Protein AF-A0A1H4RZB9-F1 (afdb_monomer_lite)

Secondary structure (DSSP, 8-state):
----PPP------------HHHHHHHHHHHHHHHHHHHHHHHHHHHHHHHHHHHHHHHHHS----S--BHHHHHHTT--EEEEEETTT--EEEEESSS--S-TTSBGGGGGGG---HHHHHHHSS----EEEEEEESS--BTTBPPP-

Radius of gyration: 29.53 Å; chains: 1; bounding box: 59×29×108 Å

Organism: NCBI:txid722472

pLDDT: mean 89.77, std 13.0, range [43.0, 98.12]

Sequence (148 aa):
MSCSGLPITERRAHSPVMGTKSRESIYGASVRHGAELAARTRKDADRLACQAWNKRMLGFQGPAQPSPPLGDALNAGYLYLEVKCLGCNTQQSVALDIIRRLKTTPIHELERYMRCKDCSRLSGRPYKRSHLVALRPAKISANEPPSD

Foldseek 3Di:
DDDDDDDDPPDPDDDPPDDPVNCCVPCVVVVVVVVVVVLVVLLVVLLVQQVVLLCCCQVPVDDNPPAAFLLSLVSVLQQWWWKAAPPPRDIFTDGSVPDPDDSRDGPSVCLQVDFDPVVCVVVVHTHRRMGTRHGHNDGDDPVHHDRD

Structure (mmCIF, N/CA/C/O backbone):
data_AF-A0A1H4RZB9-F1
#
_entry.id   AF-A0A1H4RZB9-F1
#
loop_
_atom_site.group_PDB
_atom_site.id
_atom_site.type_symbol
_atom_site.label_atom_id
_atom_site.label_alt_id
_atom_site.label_comp_id
_atom_site.label_asym_id
_atom_site.label_entity_id
_atom_site.label_seq_id
_atom_site.pdbx_PDB_ins_code
_atom_site.Cartn_x
_atom_site.Cartn_y
_atom_site.Cartn_z
_atom_site.occupancy
_atom_site.B_iso_or_equiv
_atom_site.auth_seq_id
_atom_site.auth_comp_id
_atom_site.auth_asym_id
_atom_site.auth_atom_id
_atom_site.pdbx_PDB_model_num
ATOM 1 N N . MET A 1 1 ? 33.344 8.483 -89.794 1.00 43.28 1 MET A N 1
ATOM 2 C CA . MET A 1 1 ? 34.024 8.904 -88.550 1.00 43.28 1 MET A CA 1
ATOM 3 C C . MET A 1 1 ? 32.997 8.863 -87.436 1.00 43.28 1 MET A C 1
ATOM 5 O O . MET A 1 1 ? 32.087 9.680 -87.420 1.00 43.28 1 MET A O 1
ATOM 9 N N . SER A 1 2 ? 33.079 7.816 -86.618 1.00 48.12 2 SER A N 1
ATOM 10 C CA . SER A 1 2 ? 32.220 7.569 -85.459 1.00 48.12 2 SER A CA 1
ATOM 11 C C . SER A 1 2 ? 32.593 8.488 -84.303 1.00 48.12 2 SER A C 1
ATOM 13 O O . SER A 1 2 ? 33.778 8.683 -84.068 1.00 48.12 2 SER A O 1
ATOM 15 N N . CYS A 1 3 ? 31.597 8.938 -83.543 1.00 43.00 3 CYS A N 1
ATOM 16 C CA . CYS A 1 3 ? 31.710 9.196 -82.106 1.00 43.00 3 CYS A CA 1
ATOM 17 C C . CYS A 1 3 ? 30.313 9.042 -81.491 1.00 43.00 3 CYS A C 1
ATOM 19 O O . CYS A 1 3 ? 29.525 9.983 -81.442 1.00 43.00 3 CYS A O 1
ATOM 21 N N . SER A 1 4 ? 29.994 7.818 -81.073 1.00 51.91 4 SER A N 1
ATOM 22 C CA . SER A 1 4 ? 28.793 7.488 -80.307 1.00 51.91 4 SER A CA 1
ATOM 23 C C . SER A 1 4 ? 29.025 7.873 -78.844 1.00 51.91 4 SER A C 1
ATOM 25 O O . SER A 1 4 ? 29.832 7.243 -78.162 1.00 51.91 4 SER A O 1
ATOM 27 N N . GLY A 1 5 ? 28.350 8.917 -78.364 1.00 52.94 5 GLY A N 1
ATOM 28 C CA . GLY A 1 5 ? 28.350 9.288 -76.948 1.00 52.94 5 GLY A CA 1
ATOM 29 C C . GLY A 1 5 ? 27.455 8.342 -76.147 1.00 52.94 5 GLY A C 1
ATOM 30 O O . GLY A 1 5 ? 26.258 8.253 -76.410 1.00 52.94 5 GLY A O 1
ATOM 31 N N . LEU A 1 6 ? 28.033 7.615 -75.191 1.00 57.41 6 LEU A N 1
ATOM 32 C CA . LEU A 1 6 ? 27.290 6.769 -74.253 1.00 57.41 6 LEU A CA 1
ATOM 33 C C . LEU A 1 6 ? 26.583 7.637 -73.193 1.00 57.41 6 LEU A C 1
ATOM 35 O O . LEU A 1 6 ? 27.188 8.594 -72.704 1.00 57.41 6 LEU A O 1
ATOM 39 N N . PRO A 1 7 ? 25.341 7.311 -72.789 1.00 53.97 7 PRO A N 1
ATOM 40 C CA . PRO A 1 7 ? 24.647 8.050 -71.743 1.00 53.97 7 PRO A CA 1
ATOM 41 C C . PRO A 1 7 ? 25.259 7.740 -70.371 1.00 53.97 7 PRO A C 1
ATOM 43 O O . PRO A 1 7 ? 25.390 6.584 -69.967 1.00 53.97 7 PRO A O 1
ATOM 46 N N . ILE A 1 8 ? 25.623 8.795 -69.644 1.00 59.59 8 ILE A N 1
ATOM 47 C CA . ILE A 1 8 ? 26.116 8.715 -68.270 1.00 59.59 8 ILE A CA 1
ATOM 48 C C . ILE A 1 8 ? 24.915 8.381 -67.381 1.00 59.59 8 ILE A C 1
ATOM 50 O O . ILE A 1 8 ? 24.035 9.209 -67.166 1.00 59.59 8 ILE A O 1
ATOM 54 N N . THR A 1 9 ? 24.852 7.152 -66.874 1.00 57.31 9 THR A N 1
ATOM 55 C CA . THR A 1 9 ? 23.867 6.777 -65.859 1.00 57.31 9 THR A CA 1
ATOM 56 C C . THR A 1 9 ? 24.207 7.498 -64.556 1.00 57.31 9 THR A C 1
ATOM 58 O O . THR A 1 9 ? 25.193 7.148 -63.899 1.00 57.31 9 THR A O 1
ATOM 61 N N . GLU A 1 10 ? 23.403 8.488 -64.167 1.00 54.31 10 GLU A N 1
ATOM 62 C CA . GLU A 1 10 ? 23.439 9.052 -62.818 1.00 54.31 10 GLU A CA 1
ATOM 63 C C . GLU A 1 10 ? 23.218 7.921 -61.807 1.00 54.31 10 GLU A C 1
ATOM 65 O O . GLU A 1 10 ? 22.122 7.368 -61.668 1.00 54.31 10 GLU A O 1
ATOM 70 N N . ARG A 1 11 ? 24.280 7.541 -61.089 1.00 54.00 11 ARG A N 1
ATOM 71 C CA . ARG A 1 11 ? 24.145 6.688 -59.910 1.00 54.00 11 ARG A CA 1
ATOM 72 C C . ARG A 1 11 ? 23.318 7.467 -58.894 1.00 54.00 11 ARG A C 1
ATOM 74 O O . ARG A 1 11 ? 23.838 8.374 -58.251 1.00 54.00 11 ARG A O 1
ATOM 81 N N . ARG A 1 12 ? 22.044 7.099 -58.723 1.00 57.44 12 ARG A N 1
ATOM 82 C CA . ARG A 1 12 ? 21.243 7.525 -57.567 1.00 57.44 12 ARG A CA 1
ATOM 83 C C . ARG A 1 12 ? 22.028 7.190 -56.301 1.00 57.44 12 ARG A C 1
ATOM 85 O O . ARG A 1 12 ? 22.153 6.016 -55.945 1.00 57.44 12 ARG A O 1
ATOM 92 N N . ALA A 1 13 ? 22.567 8.212 -55.643 1.00 57.94 13 ALA A N 1
ATOM 93 C CA . ALA A 1 13 ? 23.144 8.079 -54.318 1.00 57.94 13 ALA A CA 1
ATOM 94 C C . ALA A 1 13 ? 22.048 7.525 -53.398 1.00 57.94 13 ALA A C 1
ATOM 96 O O . ALA A 1 13 ? 21.040 8.188 -53.148 1.00 57.94 13 ALA A O 1
ATOM 97 N N . HIS A 1 14 ? 22.199 6.274 -52.960 1.00 59.91 14 HIS A N 1
ATOM 98 C CA . HIS A 1 14 ? 21.344 5.719 -51.919 1.00 59.91 14 HIS A CA 1
ATOM 99 C C . HIS A 1 14 ? 21.450 6.638 -50.699 1.00 59.91 14 HIS A C 1
ATOM 101 O O . HIS A 1 14 ? 22.545 6.883 -50.195 1.00 59.91 14 HIS A O 1
ATOM 107 N N . SER A 1 15 ? 20.316 7.180 -50.258 1.00 61.16 15 SER A N 1
ATOM 108 C CA . SER A 1 15 ? 20.254 8.017 -49.063 1.00 61.16 15 SER A CA 1
ATOM 109 C C . SER A 1 15 ? 20.796 7.215 -47.863 1.00 61.16 15 SER A C 1
ATOM 111 O O . SER A 1 15 ? 20.372 6.073 -47.678 1.00 61.16 15 SER A O 1
ATOM 113 N N . PRO A 1 16 ? 21.705 7.758 -47.030 1.00 65.19 16 PRO A N 1
ATOM 114 C CA . PRO A 1 16 ? 22.399 7.020 -45.967 1.00 65.19 16 PRO A CA 1
ATOM 115 C C . PRO A 1 16 ? 21.515 6.811 -44.727 1.00 65.19 16 PRO A C 1
ATOM 117 O O . PRO A 1 16 ? 22.001 6.630 -43.609 1.00 65.19 16 PRO A O 1
ATOM 120 N N . VAL A 1 17 ? 20.194 6.878 -44.888 1.00 70.94 17 VAL A N 1
ATOM 121 C CA . VAL A 1 17 ? 19.265 6.652 -43.790 1.00 70.94 17 VAL A CA 1
ATOM 122 C C . VAL A 1 17 ? 19.273 5.157 -43.509 1.00 70.94 17 VAL A C 1
ATOM 124 O O . VAL A 1 17 ? 18.678 4.376 -44.247 1.00 70.94 17 VAL A O 1
ATOM 127 N N . MET A 1 18 ? 19.968 4.756 -42.438 1.00 77.31 18 MET A N 1
ATOM 128 C CA . MET A 1 18 ? 19.969 3.368 -41.972 1.00 77.31 18 MET A CA 1
ATOM 129 C C . MET A 1 18 ? 18.543 2.810 -41.964 1.00 77.31 18 MET A C 1
ATOM 131 O O . MET A 1 18 ? 17.620 3.461 -41.475 1.00 77.31 18 MET A O 1
ATOM 135 N N . GLY A 1 19 ? 18.350 1.600 -42.483 1.00 82.38 19 GLY A N 1
ATOM 136 C CA . GLY A 1 19 ? 17.057 0.924 -42.414 1.00 82.38 19 GLY A CA 1
ATOM 137 C C . GLY A 1 19 ? 16.682 0.566 -40.972 1.00 82.38 19 GLY A C 1
ATOM 138 O O . GLY A 1 19 ? 17.545 0.409 -40.105 1.00 82.38 19 GLY A O 1
ATOM 139 N N . THR A 1 20 ? 15.391 0.392 -40.698 1.00 83.69 20 THR A N 1
ATOM 140 C CA . THR A 1 20 ? 14.885 -0.001 -39.367 1.00 83.69 20 THR A CA 1
ATOM 141 C C . THR A 1 20 ? 15.461 -1.337 -38.891 1.00 83.69 20 THR A C 1
ATOM 143 O O . THR A 1 20 ? 15.819 -1.454 -37.724 1.00 83.69 20 THR A O 1
ATOM 146 N N . LYS A 1 21 ? 15.665 -2.303 -39.797 1.00 86.38 21 LYS A N 1
ATOM 147 C CA . LYS A 1 21 ? 16.318 -3.591 -39.495 1.00 86.38 21 LYS A CA 1
ATOM 148 C C . LYS A 1 21 ? 17.789 -3.457 -39.102 1.00 86.38 21 LYS A C 1
ATOM 150 O O . LYS A 1 21 ? 18.231 -4.102 -38.157 1.00 86.38 21 LYS A O 1
ATOM 155 N N . SER A 1 22 ? 18.528 -2.566 -39.765 1.00 86.62 22 SER A N 1
ATOM 156 C CA . SER A 1 22 ? 19.916 -2.264 -39.392 1.00 86.62 22 SER A CA 1
ATOM 157 C C . SER A 1 22 ? 19.985 -1.614 -38.008 1.00 86.62 22 SER A C 1
ATOM 159 O O . SER A 1 22 ? 20.836 -1.974 -37.200 1.00 86.62 22 SER A O 1
ATOM 161 N N . ARG A 1 23 ? 19.059 -0.693 -37.701 1.00 88.06 23 ARG A N 1
ATOM 162 C CA . ARG A 1 23 ? 18.957 -0.078 -36.367 1.00 88.06 23 ARG A CA 1
ATOM 163 C C . ARG A 1 23 ? 18.617 -1.105 -35.287 1.00 88.06 23 ARG A C 1
ATOM 165 O O . ARG A 1 23 ? 19.2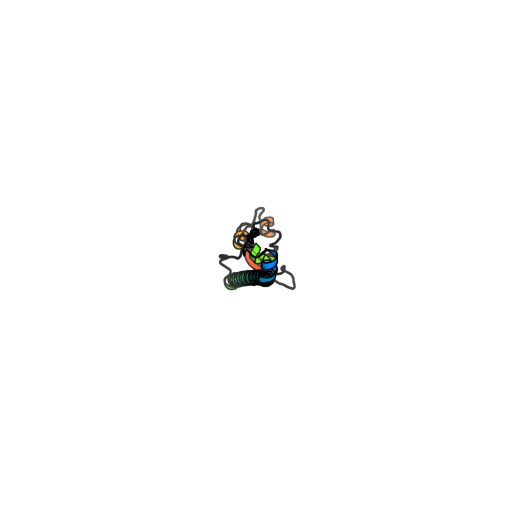18 -1.073 -34.220 1.00 88.06 23 ARG A O 1
ATOM 172 N N . GLU A 1 24 ? 17.692 -2.019 -35.566 1.00 90.00 24 GLU A N 1
ATOM 173 C CA . GLU A 1 24 ? 17.314 -3.101 -34.651 1.00 90.00 24 GLU A CA 1
ATOM 174 C C . GLU A 1 24 ? 18.502 -4.028 -34.339 1.00 90.00 24 GLU A C 1
ATOM 176 O O . GLU A 1 24 ? 18.722 -4.363 -33.178 1.00 90.00 24 GLU A O 1
ATOM 181 N N . SER A 1 25 ? 19.321 -4.372 -35.338 1.00 89.00 25 SER A N 1
ATOM 182 C CA . SER A 1 25 ? 20.526 -5.188 -35.131 1.00 89.00 25 SER A CA 1
ATOM 183 C C . SER A 1 25 ? 21.585 -4.494 -34.269 1.00 89.00 25 SER A C 1
ATOM 185 O O . SER A 1 25 ? 22.231 -5.157 -33.464 1.00 89.00 25 SER A O 1
ATOM 187 N N . ILE A 1 26 ? 21.789 -3.184 -34.443 1.00 91.56 26 ILE A N 1
ATOM 188 C CA . ILE A 1 26 ? 22.846 -2.437 -33.741 1.00 91.56 26 ILE A CA 1
ATOM 189 C C . ILE A 1 26 ? 22.407 -2.056 -32.321 1.00 91.56 26 ILE A C 1
ATOM 191 O O . ILE A 1 26 ? 23.168 -2.214 -31.371 1.00 91.56 26 ILE A O 1
ATOM 195 N N . TYR A 1 27 ? 21.176 -1.564 -32.160 1.00 95.12 27 TYR A N 1
ATOM 196 C CA . TYR A 1 27 ? 20.699 -0.988 -30.898 1.00 95.12 27 TYR A CA 1
ATOM 197 C C . TYR A 1 27 ? 19.728 -1.888 -30.131 1.00 95.12 27 TYR A C 1
ATOM 199 O O . TYR A 1 27 ? 19.447 -1.633 -28.964 1.00 95.12 27 TYR A O 1
ATOM 207 N N . GLY A 1 28 ? 19.191 -2.947 -30.741 1.00 94.62 28 GLY A N 1
ATOM 208 C CA . GLY A 1 28 ? 18.118 -3.736 -30.131 1.00 94.62 28 GLY A CA 1
ATOM 209 C C . GLY A 1 28 ? 18.503 -4.343 -28.781 1.00 94.62 28 GLY A C 1
ATOM 210 O O . GLY A 1 28 ? 17.695 -4.339 -27.855 1.00 94.62 28 GLY A O 1
ATOM 211 N N . ALA A 1 29 ? 19.742 -4.824 -28.639 1.00 94.31 29 ALA A N 1
ATOM 212 C CA . ALA A 1 29 ? 20.226 -5.386 -27.380 1.00 94.31 29 ALA A CA 1
ATOM 213 C C . ALA A 1 29 ? 20.362 -4.324 -26.276 1.00 94.31 29 ALA A C 1
ATOM 215 O O . ALA A 1 29 ? 19.895 -4.550 -25.161 1.00 94.31 29 ALA A O 1
ATOM 216 N N . SER A 1 30 ? 20.938 -3.158 -26.587 1.00 96.25 30 SER A N 1
ATOM 217 C CA . SER A 1 30 ? 21.121 -2.083 -25.605 1.00 96.25 30 SER A CA 1
ATOM 218 C C . SER A 1 30 ? 19.794 -1.450 -25.188 1.00 96.25 30 SER A C 1
ATOM 220 O O . SER A 1 30 ? 19.603 -1.177 -24.006 1.00 96.25 30 SER A O 1
ATOM 222 N N . VAL A 1 31 ? 18.841 -1.297 -26.115 1.00 96.25 31 VAL A N 1
ATOM 223 C CA . VAL A 1 31 ? 17.487 -0.804 -25.811 1.00 96.25 31 VAL A CA 1
ATOM 224 C C . VAL A 1 31 ? 16.747 -1.767 -24.881 1.00 96.25 31 VAL A C 1
ATOM 226 O O . VAL A 1 31 ? 16.193 -1.323 -23.876 1.00 96.25 31 VAL A O 1
ATOM 229 N N . ARG A 1 32 ? 16.767 -3.080 -25.163 1.00 96.06 32 ARG A N 1
ATOM 230 C CA . ARG A 1 32 ? 16.149 -4.090 -24.282 1.00 96.06 32 ARG A CA 1
ATOM 231 C C . ARG A 1 32 ? 16.783 -4.087 -22.896 1.00 96.06 32 ARG A C 1
ATOM 233 O O . ARG A 1 32 ? 16.068 -4.002 -21.904 1.00 96.06 32 ARG A O 1
ATOM 240 N N . HIS A 1 33 ? 18.113 -4.103 -22.836 1.00 96.81 33 HIS A N 1
ATOM 241 C CA . HIS A 1 33 ? 18.837 -4.064 -21.570 1.00 96.81 33 HIS A CA 1
ATOM 242 C C . HIS A 1 33 ? 18.511 -2.802 -20.758 1.00 96.81 33 HIS A C 1
ATOM 244 O O . HIS A 1 33 ? 18.215 -2.893 -19.569 1.00 96.81 33 HIS A O 1
ATOM 250 N N . GLY A 1 34 ? 18.502 -1.632 -21.403 1.00 97.81 34 GLY A N 1
ATOM 251 C CA . GLY A 1 34 ? 18.140 -0.370 -20.760 1.00 97.81 34 GLY A CA 1
ATOM 252 C C . GLY A 1 34 ? 16.709 -0.376 -20.217 1.00 97.81 34 GLY A C 1
ATOM 253 O O . GLY A 1 34 ? 16.481 0.060 -19.090 1.00 97.81 34 GLY A O 1
ATOM 254 N N . ALA A 1 35 ? 15.754 -0.925 -20.973 1.00 97.69 35 ALA A N 1
ATOM 255 C CA . ALA A 1 35 ? 14.368 -1.056 -20.532 1.00 97.69 35 ALA A CA 1
ATOM 256 C C . ALA A 1 35 ? 14.222 -2.007 -19.329 1.00 97.69 35 ALA A C 1
ATOM 258 O O . ALA A 1 35 ? 13.520 -1.687 -18.368 1.00 97.69 35 ALA A O 1
ATOM 259 N N . GLU A 1 36 ? 14.910 -3.150 -19.346 1.00 97.44 36 GLU A N 1
ATOM 260 C CA . GLU A 1 36 ? 14.923 -4.101 -18.229 1.00 97.44 36 GLU A CA 1
ATOM 261 C C . GLU A 1 36 ? 15.539 -3.498 -16.966 1.00 97.44 36 GLU A C 1
ATOM 263 O O . GLU A 1 36 ? 14.984 -3.650 -15.875 1.00 97.44 36 GLU A O 1
ATOM 268 N N . LEU A 1 37 ? 16.666 -2.794 -17.106 1.00 98.12 37 LEU A N 1
ATOM 269 C CA . LEU A 1 37 ? 17.320 -2.114 -15.995 1.00 98.12 37 LEU A CA 1
ATOM 270 C C . LEU A 1 37 ? 16.398 -1.048 -15.399 1.00 98.12 37 LEU A C 1
ATOM 272 O O . LEU A 1 37 ? 16.166 -1.059 -14.194 1.00 98.12 37 LEU A O 1
ATOM 276 N N . ALA A 1 38 ? 15.804 -0.193 -16.236 1.00 97.00 38 ALA A N 1
ATOM 277 C CA . ALA A 1 38 ? 14.865 0.829 -15.786 1.00 97.00 38 ALA A CA 1
ATOM 278 C C . ALA A 1 38 ? 13.679 0.224 -15.013 1.00 97.00 38 ALA A C 1
ATOM 280 O O . ALA A 1 38 ? 13.304 0.734 -13.954 1.00 97.00 38 ALA A O 1
ATOM 281 N N . ALA A 1 39 ? 13.117 -0.891 -15.492 1.00 95.69 39 ALA A N 1
ATOM 282 C CA . ALA A 1 39 ? 12.023 -1.583 -14.815 1.00 95.69 39 ALA A CA 1
ATOM 283 C C . ALA A 1 39 ? 12.441 -2.143 -13.442 1.00 95.69 39 ALA A C 1
ATOM 285 O O . ALA A 1 39 ? 11.702 -1.995 -12.464 1.00 95.69 39 ALA A O 1
ATOM 286 N N . ARG A 1 40 ? 13.632 -2.748 -13.347 1.00 95.69 40 ARG A N 1
ATOM 287 C CA . ARG A 1 40 ? 14.185 -3.268 -12.083 1.00 95.69 40 ARG A CA 1
ATOM 288 C C . ARG A 1 40 ? 14.449 -2.143 -11.086 1.00 95.69 40 ARG A C 1
ATOM 290 O O . ARG A 1 40 ? 13.946 -2.200 -9.968 1.00 95.69 40 ARG A O 1
ATOM 297 N N . THR A 1 41 ? 15.149 -1.093 -11.511 1.00 97.06 41 THR A N 1
ATOM 298 C CA . THR A 1 41 ? 15.470 0.061 -10.662 1.00 97.06 41 THR A CA 1
ATOM 299 C C . THR A 1 41 ? 14.211 0.749 -10.149 1.00 97.06 41 THR A C 1
ATOM 301 O O . THR A 1 41 ? 14.152 1.105 -8.975 1.00 97.06 41 THR A O 1
ATOM 304 N N . ARG A 1 42 ? 13.170 0.879 -10.981 1.00 96.38 42 ARG A N 1
ATOM 305 C CA . ARG A 1 42 ? 11.878 1.416 -10.537 1.00 96.38 42 ARG A CA 1
ATOM 306 C C . ARG A 1 42 ? 11.246 0.552 -9.444 1.00 96.38 42 ARG A C 1
ATOM 308 O O . ARG A 1 42 ? 10.842 1.079 -8.417 1.00 96.38 42 ARG A O 1
ATOM 315 N N . LYS A 1 43 ? 11.215 -0.771 -9.623 1.00 96.19 43 LYS A N 1
ATOM 316 C CA . LYS A 1 43 ? 10.680 -1.698 -8.612 1.00 96.19 43 LYS A CA 1
ATOM 317 C C . LYS A 1 43 ? 11.441 -1.623 -7.285 1.00 96.19 43 LYS A C 1
ATOM 319 O O . LYS A 1 43 ? 10.835 -1.726 -6.219 1.00 96.19 43 LYS A O 1
ATOM 324 N N . ASP A 1 44 ? 12.759 -1.460 -7.340 1.00 97.38 44 ASP A N 1
ATOM 325 C CA . ASP A 1 44 ? 13.580 -1.304 -6.140 1.00 97.38 44 ASP A CA 1
ATOM 326 C C . ASP A 1 44 ? 13.342 0.050 -5.460 1.00 97.38 44 ASP A C 1
ATOM 328 O O . ASP A 1 44 ? 13.219 0.095 -4.235 1.00 97.38 44 ASP A O 1
ATOM 332 N N . ALA A 1 45 ? 13.181 1.129 -6.231 1.00 97.50 45 ALA A N 1
ATOM 333 C CA . ALA A 1 45 ? 12.802 2.438 -5.705 1.00 97.50 45 ALA A CA 1
ATOM 334 C C . ALA A 1 45 ? 11.444 2.389 -4.982 1.00 97.50 45 ALA A C 1
ATOM 336 O O . ALA A 1 45 ? 11.340 2.841 -3.840 1.00 97.50 45 ALA A O 1
ATOM 337 N N . ASP A 1 46 ? 10.439 1.757 -5.592 1.00 97.75 46 ASP A N 1
ATOM 338 C CA . ASP A 1 46 ? 9.108 1.589 -4.998 1.00 97.75 46 ASP A CA 1
ATOM 339 C C . ASP A 1 46 ? 9.178 0.790 -3.684 1.00 97.75 46 ASP A C 1
ATOM 341 O O . ASP A 1 46 ? 8.542 1.142 -2.684 1.00 97.75 46 ASP A O 1
ATOM 345 N N . ARG A 1 47 ? 10.007 -0.265 -3.645 1.00 97.94 47 ARG A N 1
ATOM 346 C CA . ARG A 1 47 ? 10.238 -1.065 -2.433 1.00 97.94 47 ARG A CA 1
ATOM 347 C C . ARG A 1 47 ? 10.864 -0.232 -1.322 1.00 97.94 47 ARG A C 1
ATOM 349 O O . ARG A 1 47 ? 10.382 -0.280 -0.191 1.00 97.94 47 ARG A O 1
ATOM 356 N N . LEU A 1 48 ? 11.908 0.534 -1.631 1.00 98.06 48 LEU A N 1
ATOM 357 C CA . LEU A 1 48 ? 12.585 1.393 -0.659 1.00 98.06 48 LEU A CA 1
ATOM 358 C C . LEU A 1 48 ? 11.650 2.484 -0.122 1.00 98.06 48 LEU A C 1
ATOM 360 O O . LEU A 1 48 ? 11.649 2.742 1.082 1.00 98.06 48 LEU A O 1
ATOM 364 N N . ALA A 1 49 ? 10.800 3.064 -0.973 1.00 97.56 49 ALA A N 1
ATOM 365 C CA . ALA A 1 49 ? 9.789 4.032 -0.556 1.00 97.56 49 ALA A CA 1
ATOM 366 C C . ALA A 1 49 ? 8.781 3.421 0.435 1.00 97.56 49 ALA A C 1
ATOM 368 O O . ALA A 1 49 ? 8.499 4.011 1.481 1.00 97.56 49 ALA A O 1
ATOM 369 N N . CYS A 1 50 ? 8.288 2.210 0.158 1.00 98.06 50 CYS A N 1
ATOM 370 C CA . CYS A 1 50 ? 7.387 1.493 1.063 1.00 98.06 50 CYS A CA 1
ATOM 371 C C . CYS A 1 50 ? 8.061 1.127 2.394 1.00 98.06 50 CYS A C 1
ATOM 373 O O . CYS A 1 50 ? 7.456 1.280 3.454 1.00 98.06 50 CYS A O 1
ATOM 375 N N . GLN A 1 51 ? 9.325 0.697 2.369 1.00 97.69 51 GLN A N 1
ATOM 376 C CA . GLN A 1 51 ? 10.088 0.406 3.586 1.00 97.69 51 GLN A CA 1
ATOM 377 C C . GLN A 1 51 ? 10.313 1.655 4.441 1.00 97.69 51 GLN A C 1
ATOM 379 O O . GLN A 1 51 ? 10.158 1.596 5.660 1.00 97.69 51 GLN A O 1
ATOM 384 N N . ALA A 1 52 ? 10.667 2.784 3.822 1.00 97.50 52 ALA A N 1
ATOM 385 C CA . ALA A 1 52 ? 10.825 4.054 4.523 1.00 97.50 52 ALA A CA 1
ATOM 386 C C . ALA A 1 52 ? 9.504 4.500 5.166 1.00 97.50 52 ALA A C 1
ATOM 388 O O . ALA A 1 52 ? 9.489 4.921 6.323 1.00 97.50 52 ALA A O 1
ATOM 389 N N . TRP A 1 53 ? 8.392 4.338 4.445 1.00 98.00 53 TRP A N 1
ATOM 390 C CA . TRP A 1 53 ? 7.058 4.602 4.973 1.00 98.00 53 TRP A CA 1
ATOM 391 C C . TRP A 1 53 ? 6.731 3.712 6.176 1.00 98.00 53 TRP A C 1
ATOM 393 O O . TRP A 1 53 ? 6.386 4.235 7.231 1.00 98.00 53 TRP A O 1
ATOM 403 N N . ASN A 1 54 ? 6.927 2.394 6.068 1.00 97.38 54 ASN A N 1
ATOM 404 C CA . ASN A 1 54 ? 6.717 1.461 7.179 1.00 97.38 54 ASN A CA 1
ATOM 405 C C . ASN A 1 54 ? 7.568 1.811 8.401 1.00 97.38 54 ASN A C 1
ATOM 407 O O . ASN A 1 54 ? 7.048 1.832 9.508 1.00 97.38 54 ASN A O 1
ATOM 411 N N . LYS A 1 55 ? 8.858 2.120 8.217 1.00 96.38 55 LYS A N 1
ATOM 412 C CA . LYS A 1 55 ? 9.737 2.537 9.322 1.00 96.38 55 LYS A CA 1
ATOM 413 C C . LYS A 1 55 ? 9.192 3.771 10.035 1.00 96.38 55 LYS A C 1
ATOM 415 O O . LYS A 1 55 ? 9.208 3.815 11.260 1.00 96.38 55 LYS A O 1
ATOM 420 N N . ARG A 1 56 ? 8.683 4.752 9.283 1.00 96.56 56 ARG A N 1
ATOM 421 C CA . ARG A 1 56 ? 8.065 5.951 9.858 1.00 96.56 56 ARG A CA 1
ATOM 422 C C . ARG A 1 56 ? 6.791 5.613 10.630 1.00 96.56 56 ARG A C 1
ATOM 424 O O . ARG A 1 56 ? 6.626 6.085 11.748 1.00 96.56 56 ARG A O 1
ATOM 431 N N . MET A 1 57 ? 5.916 4.795 10.052 1.00 96.62 57 MET A N 1
ATOM 432 C CA . MET A 1 57 ? 4.651 4.426 10.687 1.00 96.62 57 MET A CA 1
ATOM 433 C C . MET A 1 57 ? 4.856 3.578 11.942 1.00 96.62 57 MET A C 1
ATOM 435 O O . MET A 1 57 ? 4.246 3.863 12.959 1.00 96.62 57 MET A O 1
ATOM 439 N N . LEU A 1 58 ? 5.752 2.595 11.912 1.00 95.62 58 LEU A N 1
ATOM 440 C CA . LEU A 1 58 ? 6.019 1.736 13.066 1.00 95.62 58 LEU A CA 1
ATOM 441 C C . LEU A 1 58 ? 6.828 2.458 14.152 1.00 95.62 58 LEU A C 1
ATOM 443 O O . LEU A 1 58 ? 6.559 2.290 15.333 1.00 95.62 58 LEU A O 1
ATOM 447 N N . GLY A 1 59 ? 7.806 3.283 13.767 1.00 94.75 59 GLY A N 1
ATOM 448 C CA . GLY A 1 59 ? 8.665 3.979 14.729 1.00 94.75 59 GLY A CA 1
ATOM 449 C C . GLY A 1 59 ? 8.001 5.185 15.393 1.00 94.75 59 GLY A C 1
ATOM 450 O O . GLY A 1 59 ? 8.202 5.419 16.580 1.00 94.75 59 GLY A O 1
ATOM 451 N N . PHE A 1 60 ? 7.216 5.956 14.636 1.00 93.31 60 PHE A N 1
ATOM 452 C CA . PHE A 1 60 ? 6.637 7.221 15.106 1.00 93.31 60 PHE A CA 1
ATOM 453 C C . PHE A 1 60 ? 5.106 7.221 15.162 1.00 93.31 60 PHE A C 1
ATOM 455 O O . PHE A 1 60 ? 4.522 8.227 15.557 1.00 93.31 60 PHE A O 1
ATOM 462 N N . GLN A 1 61 ? 4.439 6.137 14.746 1.00 91.62 61 GLN A N 1
ATOM 463 C CA . GLN A 1 61 ? 2.971 6.061 14.648 1.00 91.62 61 GLN A CA 1
ATOM 464 C C . GLN A 1 61 ? 2.370 7.176 13.769 1.00 91.62 61 GLN A C 1
ATOM 466 O O . GLN A 1 61 ? 1.243 7.629 13.963 1.00 91.62 61 GLN A O 1
ATOM 471 N N . GLY A 1 62 ? 3.139 7.632 12.772 1.00 88.81 62 GLY A N 1
ATOM 472 C CA . GLY A 1 62 ? 2.769 8.706 11.854 1.00 88.81 62 GLY A CA 1
ATOM 473 C C . GLY A 1 62 ? 3.857 9.778 11.704 1.00 88.81 62 GLY A C 1
ATOM 474 O O . GLY A 1 62 ? 4.955 9.630 12.230 1.00 88.81 62 GLY A O 1
ATOM 475 N N . PRO A 1 63 ? 3.594 10.861 10.951 1.00 91.50 63 PRO A N 1
ATOM 476 C CA . PRO A 1 63 ? 2.419 11.083 10.108 1.00 91.50 63 PRO A CA 1
ATOM 477 C C . PRO A 1 63 ? 2.367 10.114 8.913 1.00 91.50 63 PRO A C 1
ATOM 479 O O . PRO A 1 63 ? 3.391 9.673 8.387 1.00 91.50 63 PRO A O 1
ATOM 482 N N . ALA A 1 64 ? 1.160 9.809 8.425 1.00 93.44 64 ALA A N 1
ATOM 483 C CA . ALA A 1 64 ? 0.983 8.961 7.240 1.00 93.44 64 ALA A CA 1
ATOM 484 C C . ALA A 1 64 ? 1.534 9.607 5.951 1.00 93.44 64 ALA A C 1
ATOM 486 O O . ALA A 1 64 ? 1.827 8.908 4.980 1.00 93.44 64 ALA A O 1
ATOM 487 N N . GLN A 1 65 ? 1.740 10.925 5.963 1.00 93.88 65 GLN A N 1
ATOM 488 C CA . GLN A 1 65 ? 2.286 11.729 4.871 1.00 93.88 65 GLN A CA 1
ATOM 489 C C . GLN A 1 65 ? 3.822 11.834 4.930 1.00 93.88 65 GLN A C 1
ATOM 491 O O . GLN A 1 65 ? 4.368 12.013 6.019 1.00 93.88 65 GLN A O 1
ATOM 496 N N . PRO A 1 66 ? 4.526 11.805 3.781 1.00 94.81 66 PRO A N 1
ATOM 497 C CA . PRO A 1 66 ? 4.068 11.357 2.459 1.00 94.81 66 PRO A CA 1
ATOM 498 C C . PRO A 1 66 ? 3.996 9.825 2.385 1.00 94.81 66 PRO A C 1
ATOM 500 O O . PRO A 1 66 ? 4.886 9.147 2.902 1.00 94.81 66 PRO A O 1
ATOM 503 N N . SER A 1 67 ? 2.963 9.266 1.751 1.00 96.62 67 SER A N 1
ATOM 504 C CA . SER A 1 67 ? 2.834 7.813 1.541 1.00 96.62 67 SER A CA 1
ATOM 505 C C . SER A 1 67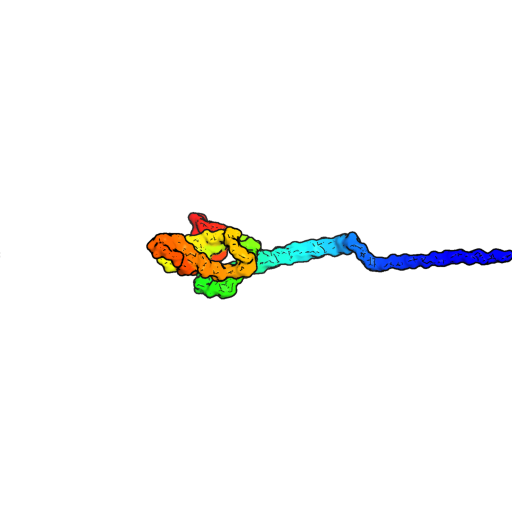 ? 3.091 7.427 0.087 1.00 96.62 67 SER A C 1
ATOM 507 O O . SER A 1 67 ? 2.726 8.209 -0.794 1.00 96.62 67 SER A O 1
ATOM 509 N N . PRO A 1 68 ? 3.584 6.208 -0.186 1.00 97.50 68 PRO A N 1
ATOM 510 C CA . PRO A 1 68 ? 3.651 5.710 -1.551 1.00 97.50 68 PRO A CA 1
ATOM 511 C C . PRO A 1 68 ? 2.246 5.615 -2.187 1.00 97.50 68 PRO A C 1
ATOM 513 O O . PRO A 1 68 ? 1.244 5.434 -1.475 1.00 97.50 68 PRO A O 1
ATOM 516 N N . PRO A 1 69 ? 2.153 5.746 -3.518 1.00 97.69 69 PRO A N 1
ATOM 517 C CA . PRO A 1 69 ? 0.981 5.369 -4.297 1.00 97.69 69 PRO A CA 1
ATOM 518 C C . PRO A 1 69 ? 0.622 3.889 -4.143 1.00 97.69 69 PRO A C 1
ATOM 520 O O . PRO A 1 69 ? 1.480 3.027 -3.945 1.00 97.69 69 PRO A O 1
ATOM 523 N N . LEU A 1 70 ? -0.663 3.579 -4.308 1.00 97.31 70 LEU A N 1
ATOM 524 C CA . LEU A 1 70 ? -1.192 2.215 -4.279 1.00 97.31 70 LEU A CA 1
ATOM 525 C C . LEU A 1 70 ? -0.506 1.288 -5.302 1.00 97.31 70 LEU A C 1
ATOM 527 O O . LEU A 1 70 ? -0.276 0.114 -5.027 1.00 97.31 70 LEU A O 1
ATOM 531 N N . GLY A 1 71 ? -0.199 1.807 -6.489 1.00 97.06 71 GLY A N 1
ATOM 532 C CA . GLY A 1 71 ? 0.467 1.087 -7.572 1.00 97.06 71 GLY A CA 1
ATOM 533 C C . GLY A 1 71 ? 1.915 0.754 -7.252 1.00 97.06 71 GLY A C 1
ATOM 534 O O . GLY A 1 71 ? 2.332 -0.372 -7.502 1.00 97.06 71 GLY A O 1
ATOM 535 N N . ASP A 1 72 ? 2.641 1.690 -6.645 1.00 97.38 72 ASP A N 1
ATOM 536 C CA . ASP A 1 72 ? 4.042 1.498 -6.266 1.00 97.38 72 ASP A CA 1
ATOM 537 C C . ASP A 1 72 ? 4.143 0.453 -5.146 1.00 97.38 72 ASP A C 1
ATOM 539 O O . ASP A 1 72 ? 4.973 -0.450 -5.214 1.00 97.38 72 ASP A O 1
ATOM 543 N N . ALA A 1 73 ? 3.220 0.474 -4.176 1.00 97.44 73 ALA A N 1
ATOM 544 C CA . ALA A 1 73 ? 3.128 -0.570 -3.153 1.00 97.44 73 ALA A CA 1
ATOM 545 C C . ALA A 1 73 ? 2.884 -1.966 -3.753 1.00 97.44 73 ALA A C 1
ATOM 547 O O . ALA A 1 73 ? 3.580 -2.921 -3.400 1.00 97.44 73 ALA A O 1
ATOM 548 N N . LEU A 1 74 ? 1.957 -2.082 -4.710 1.00 97.00 74 LEU A N 1
ATOM 549 C CA . LEU A 1 74 ? 1.698 -3.340 -5.416 1.00 97.00 74 LEU A CA 1
ATOM 550 C C . LEU A 1 74 ? 2.906 -3.786 -6.255 1.00 97.00 74 LEU A C 1
ATOM 552 O O . LEU A 1 74 ? 3.264 -4.962 -6.225 1.00 97.00 74 LEU A O 1
ATOM 556 N N . ASN A 1 75 ? 3.572 -2.863 -6.956 1.00 96.06 75 ASN A N 1
ATOM 557 C CA . ASN A 1 75 ? 4.781 -3.154 -7.732 1.00 96.06 75 ASN A CA 1
ATOM 558 C C . ASN A 1 75 ? 5.936 -3.627 -6.831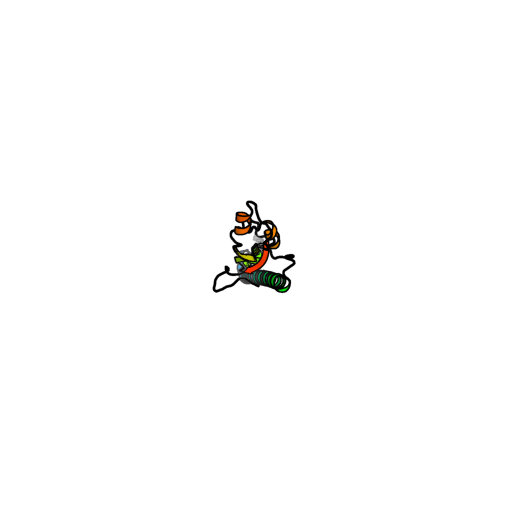 1.00 96.06 75 ASN A C 1
ATOM 560 O O . ASN A 1 75 ? 6.680 -4.547 -7.179 1.00 96.06 75 ASN A O 1
ATOM 564 N N . ALA A 1 76 ? 6.041 -3.053 -5.634 1.00 96.88 76 ALA A N 1
ATOM 565 C CA . ALA A 1 76 ? 7.002 -3.430 -4.608 1.00 96.88 76 ALA A CA 1
ATOM 566 C C . ALA A 1 76 ? 6.700 -4.778 -3.922 1.00 96.88 76 ALA A C 1
ATOM 568 O O . ALA A 1 76 ? 7.567 -5.289 -3.210 1.00 96.88 76 ALA A O 1
ATOM 569 N N . GLY A 1 77 ? 5.523 -5.373 -4.149 1.00 96.38 77 GLY A N 1
ATOM 570 C CA . GLY A 1 77 ? 5.107 -6.649 -3.555 1.00 96.38 77 GLY A CA 1
ATOM 571 C C . GLY A 1 77 ? 4.392 -6.525 -2.207 1.00 96.38 77 GLY A C 1
ATOM 572 O O . GLY A 1 77 ? 4.213 -7.526 -1.519 1.00 96.38 77 GLY A O 1
ATOM 573 N N . TYR A 1 78 ? 3.968 -5.321 -1.820 1.00 97.31 78 TYR A N 1
ATOM 574 C CA . TYR A 1 78 ? 3.100 -5.119 -0.666 1.00 97.31 78 TYR A CA 1
ATOM 575 C C . TYR A 1 78 ? 1.644 -5.299 -1.095 1.00 97.31 78 TYR A C 1
ATOM 577 O O . TYR A 1 78 ? 1.086 -4.467 -1.808 1.00 97.31 78 TYR A O 1
ATOM 585 N N . LEU A 1 79 ? 1.034 -6.408 -0.680 1.00 97.12 79 LEU A N 1
ATOM 586 C CA . LEU A 1 79 ? -0.317 -6.792 -1.094 1.00 97.12 79 LEU A CA 1
ATOM 587 C C . LEU A 1 79 ? -1.390 -6.364 -0.091 1.00 97.12 79 LEU A C 1
ATOM 589 O O . LEU A 1 79 ? -2.563 -6.271 -0.451 1.00 97.12 79 LEU A O 1
ATOM 593 N N . TYR A 1 80 ? -1.005 -6.091 1.155 1.00 97.75 80 TYR A N 1
ATOM 594 C CA . TYR A 1 80 ? -1.924 -5.788 2.243 1.00 97.75 80 TYR A CA 1
ATOM 595 C C . TYR A 1 80 ? -1.546 -4.487 2.950 1.00 97.75 80 TYR A C 1
ATOM 597 O O . TYR A 1 80 ? -0.376 -4.133 3.072 1.00 97.75 80 TYR A O 1
ATOM 605 N N . LEU A 1 81 ? -2.555 -3.792 3.460 1.00 97.00 81 LEU A N 1
ATOM 606 C CA . LEU A 1 81 ? -2.424 -2.659 4.363 1.00 97.00 81 LEU A CA 1
ATOM 607 C C . LEU A 1 81 ? -2.968 -3.057 5.726 1.00 97.00 81 LEU A C 1
ATOM 609 O O . LEU A 1 81 ? -4.132 -3.437 5.854 1.00 97.00 81 LEU A O 1
ATOM 613 N N . GLU A 1 82 ? -2.123 -2.973 6.738 1.00 96.31 82 GLU A N 1
ATOM 614 C CA . GLU A 1 82 ? -2.516 -3.136 8.123 1.00 96.31 82 GLU A CA 1
ATOM 615 C C . GLU A 1 82 ? -3.154 -1.852 8.648 1.00 96.31 82 GLU A C 1
ATOM 617 O O . GLU A 1 82 ? -2.616 -0.752 8.491 1.00 96.31 82 GLU A O 1
ATOM 622 N N . VAL A 1 83 ? -4.316 -2.007 9.272 1.00 95.56 83 VAL A N 1
ATOM 623 C CA . VAL A 1 83 ? -5.115 -0.918 9.825 1.00 95.56 83 VAL A CA 1
ATOM 624 C C . VAL A 1 83 ? -5.559 -1.297 11.233 1.00 95.56 83 VAL A C 1
ATOM 626 O O . VAL A 1 83 ? -6.085 -2.389 11.445 1.00 95.56 83 VAL A O 1
ATOM 629 N N . LYS A 1 84 ? -5.396 -0.379 12.184 1.00 95.12 84 LYS A N 1
ATOM 630 C CA . LYS A 1 84 ? -5.809 -0.515 13.585 1.00 95.12 84 LYS A CA 1
ATOM 631 C C . LYS A 1 84 ? -7.052 0.319 13.857 1.00 95.12 84 LYS A C 1
ATOM 633 O O . LYS A 1 84 ? -7.103 1.504 13.538 1.00 95.12 84 LYS A O 1
ATOM 638 N N . CYS A 1 85 ? -8.071 -0.275 14.465 1.00 95.06 85 CYS A N 1
ATOM 639 C CA . CYS A 1 85 ? -9.215 0.479 14.972 1.00 95.06 85 CYS A CA 1
ATOM 640 C C . CYS A 1 85 ? -8.858 1.135 16.311 1.00 95.06 85 CYS A C 1
ATOM 642 O O . CYS A 1 85 ? -8.540 0.430 17.259 1.00 95.06 85 CYS A O 1
ATOM 644 N N . LEU A 1 86 ? -9.000 2.455 16.438 1.00 92.94 86 LEU A N 1
ATOM 645 C CA . LEU A 1 86 ? -8.739 3.169 17.698 1.00 92.94 86 LEU A CA 1
ATOM 646 C C . LEU A 1 86 ? -9.846 2.985 18.752 1.00 92.94 86 LEU A C 1
ATOM 648 O O . LEU A 1 86 ? -9.704 3.439 19.881 1.00 92.94 86 LEU A O 1
ATOM 652 N N . GLY A 1 87 ? -10.969 2.361 18.385 1.00 92.94 87 GLY A N 1
ATOM 653 C CA . GLY A 1 87 ? -12.072 2.073 19.305 1.00 92.94 87 GLY A CA 1
ATOM 654 C C . GLY A 1 87 ? -11.921 0.739 20.025 1.00 92.94 87 GLY A C 1
ATOM 655 O O . GLY A 1 87 ? -12.065 0.676 21.238 1.00 92.94 87 GLY A O 1
ATOM 656 N N . CYS A 1 88 ? -11.644 -0.327 19.273 1.00 94.06 88 CYS A N 1
ATOM 657 C CA . CYS A 1 88 ? -11.544 -1.692 19.800 1.00 94.06 88 CYS A CA 1
ATOM 658 C C . CYS A 1 88 ? -10.128 -2.280 19.737 1.00 94.06 88 CYS A C 1
ATOM 660 O O . CYS A 1 88 ? -9.952 -3.452 20.050 1.00 94.06 88 CYS A O 1
ATOM 662 N N . ASN A 1 89 ? -9.131 -1.508 19.289 1.00 93.12 89 ASN A N 1
ATOM 663 C CA . ASN A 1 89 ? -7.732 -1.918 19.096 1.00 93.12 89 ASN A CA 1
ATOM 664 C C . ASN A 1 89 ? -7.506 -3.112 18.155 1.00 93.12 89 ASN A C 1
ATOM 666 O O . ASN A 1 89 ? -6.376 -3.558 17.991 1.00 93.12 89 ASN A O 1
ATOM 670 N N . THR A 1 90 ? -8.545 -3.602 17.476 1.00 92.81 90 THR A N 1
ATOM 671 C CA . THR A 1 90 ? -8.415 -4.688 16.504 1.00 92.81 90 THR A CA 1
ATOM 672 C C . THR A 1 90 ? -7.616 -4.231 15.289 1.00 92.81 90 THR A C 1
ATOM 674 O O . THR A 1 90 ? -7.932 -3.202 14.682 1.00 92.81 90 THR A O 1
ATOM 677 N N . GLN A 1 91 ? -6.632 -5.040 14.906 1.00 94.38 91 GLN A N 1
ATOM 678 C CA . GLN A 1 91 ? -5.870 -4.883 13.673 1.00 94.38 91 GLN A CA 1
ATOM 679 C C . GLN A 1 91 ? -6.411 -5.790 12.578 1.00 94.38 91 GLN A C 1
ATOM 681 O O . GLN A 1 91 ? -6.761 -6.948 12.808 1.00 94.38 91 GLN A O 1
ATOM 686 N N . GLN A 1 92 ? -6.515 -5.238 11.376 1.00 92.44 92 GLN A N 1
ATOM 687 C CA . GLN A 1 92 ? -7.020 -5.934 10.204 1.00 92.44 92 GLN A CA 1
ATOM 688 C C . GLN A 1 92 ? -6.120 -5.652 9.008 1.00 92.44 92 GLN A C 1
ATOM 690 O O . GLN A 1 92 ? -5.627 -4.543 8.823 1.00 92.44 92 GLN A O 1
ATOM 695 N N . SER A 1 93 ? -5.943 -6.668 8.172 1.00 94.94 93 SER A N 1
ATOM 696 C CA . SER A 1 93 ? -5.247 -6.562 6.893 1.00 94.94 93 SER A CA 1
ATOM 697 C C . SER A 1 93 ? -6.257 -6.343 5.766 1.00 94.94 93 SER A C 1
ATOM 699 O O . SER A 1 93 ? -7.111 -7.203 5.523 1.00 94.94 93 SER A O 1
ATOM 701 N N . VAL A 1 94 ? -6.137 -5.228 5.055 1.00 94.88 94 VAL A N 1
ATOM 702 C CA . VAL A 1 94 ? -6.934 -4.889 3.872 1.00 94.88 94 VAL A CA 1
ATOM 703 C C . VAL A 1 94 ? -6.116 -5.202 2.627 1.00 94.88 94 VAL A C 1
ATOM 705 O O . VAL A 1 94 ? -5.020 -4.675 2.473 1.00 94.88 94 VAL A O 1
ATOM 708 N N . ALA A 1 95 ? -6.631 -6.045 1.735 1.00 95.88 95 ALA A N 1
ATOM 709 C CA . ALA A 1 95 ? -5.953 -6.327 0.475 1.00 95.88 95 ALA A CA 1
ATOM 710 C C . ALA A 1 95 ? -5.991 -5.085 -0.440 1.00 95.88 95 ALA A C 1
ATOM 712 O O . ALA A 1 95 ? -7.027 -4.431 -0.575 1.00 95.88 95 ALA A O 1
ATOM 713 N N . LEU A 1 96 ? -4.849 -4.716 -1.017 1.00 96.00 96 LEU A N 1
ATOM 714 C CA . LEU A 1 96 ? -4.677 -3.497 -1.816 1.00 96.00 96 LEU A CA 1
ATOM 715 C C . LEU A 1 96 ? -5.169 -3.657 -3.264 1.00 96.00 96 LEU A C 1
ATOM 717 O O . LEU A 1 96 ? -5.499 -2.675 -3.936 1.00 96.00 96 LEU A O 1
ATOM 721 N N . ASP A 1 97 ? -5.234 -4.889 -3.755 1.00 93.81 97 ASP A N 1
ATOM 722 C CA . ASP A 1 97 ? -5.690 -5.253 -5.096 1.00 93.81 97 ASP A CA 1
ATOM 723 C C . ASP A 1 97 ? -7.203 -5.042 -5.282 1.00 93.81 97 ASP A C 1
ATOM 725 O O . ASP A 1 97 ? -7.615 -4.510 -6.315 1.00 93.81 97 ASP A O 1
ATOM 729 N N . ILE A 1 98 ? -8.013 -5.348 -4.262 1.00 93.50 98 ILE A N 1
ATOM 730 C CA . ILE A 1 98 ? -9.479 -5.193 -4.284 1.00 93.50 98 ILE A CA 1
ATOM 731 C C . ILE A 1 98 ? -9.950 -3.733 -4.183 1.00 93.50 98 ILE A C 1
ATOM 733 O O . ILE A 1 98 ? -11.135 -3.438 -4.379 1.00 93.50 98 ILE A O 1
ATOM 737 N N . ILE A 1 99 ? -9.053 -2.797 -3.854 1.00 93.12 99 ILE A N 1
ATOM 738 C CA . ILE A 1 99 ? -9.403 -1.387 -3.674 1.00 93.12 99 ILE A CA 1
ATOM 739 C C . ILE A 1 99 ? -9.690 -0.750 -5.039 1.00 93.12 99 ILE A C 1
ATOM 741 O O . ILE A 1 99 ? -8.799 -0.558 -5.868 1.00 93.12 99 ILE A O 1
ATOM 745 N N . ARG A 1 100 ? -10.950 -0.339 -5.241 1.00 92.12 100 ARG A N 1
ATOM 746 C CA . ARG A 1 100 ? -11.444 0.364 -6.441 1.00 92.12 100 ARG A CA 1
ATOM 747 C C . ARG A 1 100 ? -11.046 1.850 -6.441 1.00 92.12 100 ARG A C 1
ATOM 749 O O . ARG A 1 100 ? -11.897 2.744 -6.376 1.00 92.12 100 ARG A O 1
ATOM 756 N N . ARG A 1 101 ? -9.742 2.122 -6.432 1.00 92.56 101 ARG A N 1
ATOM 757 C CA . ARG A 1 101 ? -9.138 3.459 -6.554 1.00 92.56 101 ARG A CA 1
ATOM 758 C C . ARG A 1 101 ? -8.061 3.443 -7.630 1.00 92.56 101 ARG A C 1
ATOM 760 O O . ARG A 1 101 ? -7.580 2.378 -8.017 1.00 92.56 101 ARG A O 1
ATOM 767 N N . LEU A 1 102 ? -7.701 4.629 -8.118 1.00 95.19 102 LEU A N 1
ATOM 768 C CA . LEU A 1 102 ? -6.603 4.767 -9.066 1.00 95.19 102 LEU A CA 1
ATOM 769 C C . LEU A 1 102 ? -5.314 4.261 -8.415 1.00 95.19 102 LEU A C 1
ATOM 771 O O . LEU A 1 102 ? -5.070 4.485 -7.231 1.00 95.19 102 LEU A O 1
ATOM 775 N N . LYS A 1 103 ? -4.462 3.589 -9.190 1.00 94.88 103 LYS A N 1
ATOM 776 C CA . LYS A 1 103 ? -3.172 3.099 -8.681 1.00 94.88 103 LYS A CA 1
ATOM 777 C C . LYS A 1 103 ? -2.202 4.244 -8.357 1.00 94.88 103 LYS A C 1
ATOM 779 O O . LYS A 1 103 ? -1.251 4.051 -7.617 1.00 94.88 103 LYS A O 1
ATOM 784 N N . THR A 1 104 ? -2.488 5.453 -8.826 1.00 96.25 104 THR A N 1
ATOM 785 C CA . THR A 1 104 ? -1.777 6.677 -8.440 1.00 96.25 104 THR A CA 1
ATOM 786 C C . THR A 1 104 ? -2.234 7.250 -7.097 1.00 96.25 104 THR A C 1
ATOM 788 O O . THR A 1 104 ? -1.577 8.146 -6.580 1.00 96.25 104 THR A O 1
ATOM 791 N N . THR A 1 105 ? -3.336 6.760 -6.511 1.00 96.56 105 THR A N 1
ATOM 792 C CA . THR A 1 105 ? -3.834 7.255 -5.222 1.00 96.56 105 THR A CA 1
ATOM 793 C C . THR A 1 105 ? -2.835 6.928 -4.103 1.00 96.56 105 THR A C 1
ATOM 795 O O . THR A 1 105 ? -2.515 5.750 -3.917 1.00 96.56 105 THR A O 1
ATOM 798 N N . PRO A 1 106 ? -2.358 7.927 -3.336 1.00 96.94 106 PRO A N 1
ATOM 799 C CA . PRO A 1 106 ? -1.520 7.702 -2.163 1.00 96.94 106 PRO A CA 1
ATOM 800 C C . PRO A 1 106 ? -2.226 6.859 -1.097 1.00 96.94 106 PRO A C 1
ATOM 802 O O . PRO A 1 106 ? -3.414 7.029 -0.838 1.00 96.94 106 PRO A O 1
ATOM 805 N N . ILE A 1 107 ? -1.499 5.975 -0.420 1.00 96.81 107 ILE A N 1
ATOM 806 C CA . ILE A 1 107 ? -2.071 5.099 0.614 1.00 96.81 107 ILE A CA 1
ATOM 807 C C . ILE A 1 107 ? -2.684 5.863 1.797 1.00 96.81 107 ILE A C 1
ATOM 809 O O . ILE A 1 107 ? -3.727 5.445 2.297 1.00 96.81 107 ILE A O 1
ATOM 813 N N . HIS A 1 108 ? -2.111 6.993 2.224 1.00 95.88 108 HIS A N 1
ATOM 814 C CA . HIS A 1 108 ? -2.661 7.782 3.337 1.00 95.88 108 HIS A CA 1
ATOM 815 C C . HIS A 1 108 ? -4.100 8.254 3.070 1.00 95.88 108 HIS A C 1
ATOM 817 O O . HIS A 1 108 ? -4.904 8.378 3.988 1.00 95.88 108 HIS A O 1
ATOM 823 N N . GLU A 1 109 ? -4.472 8.458 1.805 1.00 95.12 109 GLU A N 1
ATOM 824 C CA . GLU A 1 109 ? -5.827 8.850 1.431 1.00 95.12 109 GLU A CA 1
ATOM 825 C C . GLU A 1 109 ? -6.878 7.779 1.734 1.00 95.12 109 GLU A C 1
ATOM 827 O O . GLU A 1 109 ? -8.070 8.100 1.799 1.00 95.12 109 GLU A O 1
ATOM 832 N N . LEU A 1 110 ? -6.464 6.518 1.891 1.00 93.94 110 LEU A N 1
ATOM 833 C CA . LEU A 1 110 ? -7.351 5.402 2.199 1.00 93.94 110 LEU A CA 1
ATOM 834 C C . LEU A 1 110 ? -7.901 5.485 3.624 1.00 93.94 110 LEU A C 1
ATOM 836 O O . LEU A 1 110 ? -9.012 5.008 3.858 1.00 93.94 110 LEU A O 1
ATOM 840 N N . GLU A 1 111 ? -7.182 6.134 4.544 1.00 92.06 111 GLU A N 1
ATOM 841 C CA . GLU A 1 111 ? -7.552 6.268 5.958 1.00 92.06 111 GLU A CA 1
ATOM 842 C C . GLU A 1 111 ? -8.980 6.811 6.130 1.00 92.06 111 GLU A C 1
ATOM 844 O O . GLU A 1 111 ? -9.776 6.252 6.885 1.00 92.06 111 GLU A O 1
ATOM 849 N N . ARG A 1 112 ? -9.372 7.803 5.315 1.00 90.25 112 ARG A N 1
ATOM 850 C CA . ARG A 1 112 ? -10.707 8.433 5.359 1.00 90.25 112 ARG A CA 1
ATOM 851 C C . ARG A 1 112 ? -11.873 7.496 5.024 1.00 90.25 112 ARG A C 1
ATOM 853 O O . ARG A 1 112 ? -13.028 7.806 5.325 1.00 90.25 112 ARG A O 1
ATOM 860 N N . TYR A 1 113 ? -11.587 6.380 4.358 1.00 89.62 113 TYR A N 1
ATOM 861 C CA . TYR A 1 113 ? -12.579 5.393 3.931 1.00 89.62 113 TYR A CA 1
ATOM 862 C C . TYR A 1 113 ? -12.619 4.158 4.833 1.00 89.62 113 TYR A C 1
ATOM 864 O O . TYR A 1 113 ? -13.552 3.359 4.719 1.00 89.62 113 TYR A O 1
ATOM 872 N N . MET A 1 114 ? -11.637 3.993 5.723 1.00 90.38 114 MET A N 1
ATOM 873 C CA . MET A 1 114 ? -11.546 2.819 6.581 1.00 90.38 114 MET A CA 1
ATOM 874 C C . MET A 1 114 ? -12.586 2.875 7.694 1.00 90.38 114 MET A C 1
ATOM 876 O O . MET A 1 114 ? -12.753 3.882 8.387 1.00 90.38 114 MET A O 1
ATOM 880 N N . ARG A 1 115 ? -13.289 1.756 7.878 1.00 92.81 115 ARG A N 1
ATOM 881 C CA . ARG A 1 115 ? -14.292 1.590 8.930 1.00 92.81 115 ARG A CA 1
ATOM 882 C C . ARG A 1 115 ? -14.088 0.277 9.662 1.00 92.81 115 ARG A C 1
ATOM 884 O O . ARG A 1 115 ? -13.923 -0.766 9.034 1.00 92.81 115 ARG A O 1
ATOM 891 N N . CYS A 1 116 ? -14.186 0.316 10.984 1.00 94.00 116 CYS A N 1
ATOM 892 C CA . CYS A 1 116 ? -14.188 -0.904 11.779 1.00 94.00 116 CYS A CA 1
ATOM 893 C C . CYS A 1 116 ? -15.559 -1.581 11.684 1.00 94.00 116 CYS A C 1
ATOM 895 O O . CYS A 1 116 ? -16.573 -0.969 12.030 1.00 94.00 116 CYS A O 1
ATOM 897 N N . LYS A 1 117 ? -15.601 -2.840 11.233 1.00 91.44 117 LYS A N 1
ATOM 898 C CA . LYS A 1 117 ? -16.847 -3.615 11.111 1.00 91.44 117 LYS A CA 1
ATOM 899 C C . LYS A 1 117 ? -17.539 -3.795 12.464 1.00 91.44 117 LYS A C 1
ATOM 901 O O . LYS A 1 117 ? -18.743 -3.570 12.556 1.00 91.44 117 LYS A O 1
ATOM 906 N N . ASP A 1 118 ? -16.784 -4.137 13.505 1.00 92.44 118 ASP A N 1
ATOM 907 C CA . ASP A 1 118 ? -17.337 -4.438 14.827 1.00 92.44 118 ASP A CA 1
ATOM 908 C C . ASP A 1 118 ? -17.836 -3.187 15.545 1.00 92.44 118 ASP A C 1
ATOM 910 O O . ASP A 1 118 ? -18.996 -3.146 15.949 1.00 92.44 118 ASP A O 1
ATOM 914 N N . CYS A 1 119 ? -17.038 -2.117 15.599 1.00 94.81 119 CYS A N 1
ATOM 915 C CA . CYS A 1 119 ? -17.497 -0.848 16.172 1.00 94.81 119 CYS A CA 1
ATOM 916 C C . CYS A 1 119 ? -18.667 -0.245 15.382 1.00 94.81 119 CYS A C 1
ATOM 918 O O . CYS A 1 119 ? -19.569 0.347 15.976 1.00 94.81 119 CYS A O 1
ATOM 920 N N . SER A 1 120 ? -18.688 -0.401 14.052 1.00 94.44 120 SER A N 1
ATOM 921 C CA . SER A 1 120 ? -19.824 0.075 13.252 1.00 94.44 120 SER A CA 1
ATOM 922 C C . SER A 1 120 ? -21.099 -0.714 13.551 1.00 94.44 120 SER A C 1
ATOM 924 O O . SER A 1 120 ? -22.176 -0.133 13.627 1.00 94.44 120 SER A O 1
ATOM 926 N N . ARG A 1 121 ? -20.974 -2.032 13.752 1.00 94.62 121 ARG A N 1
ATOM 927 C CA . ARG A 1 121 ? -22.088 -2.908 14.131 1.00 94.62 121 ARG A CA 1
ATOM 928 C C . ARG A 1 121 ? -22.633 -2.560 15.517 1.00 94.62 121 ARG A C 1
ATOM 930 O O . ARG A 1 121 ? -23.841 -2.450 15.663 1.00 94.62 121 ARG A O 1
ATOM 937 N N . LEU A 1 122 ? -21.758 -2.346 16.500 1.00 94.50 122 LEU A N 1
ATOM 938 C CA . LEU A 1 122 ? -22.152 -2.017 17.876 1.00 94.50 122 LEU A CA 1
ATOM 939 C C . LEU A 1 122 ? -22.790 -0.628 18.002 1.00 94.50 122 LEU A C 1
ATOM 941 O O . LEU A 1 122 ? -23.713 -0.447 18.784 1.00 94.50 122 LEU A O 1
ATOM 945 N N . SER A 1 123 ? -22.307 0.355 17.240 1.00 92.00 123 SER A N 1
ATOM 946 C CA . SER A 1 123 ? -22.809 1.735 17.326 1.00 92.00 123 SER A CA 1
ATOM 947 C C . SER A 1 123 ? -23.995 2.042 16.406 1.00 92.00 123 SER A C 1
ATOM 949 O O . SER A 1 123 ? -24.524 3.150 16.461 1.00 92.00 123 SER A O 1
ATOM 951 N N . GLY A 1 124 ? -24.380 1.120 15.517 1.00 94.25 124 GLY A N 1
ATOM 952 C CA . GLY A 1 124 ? -25.425 1.347 14.511 1.00 94.25 124 GLY A CA 1
ATOM 953 C C . GLY A 1 124 ? -25.062 2.378 13.430 1.00 94.25 124 GLY A C 1
ATOM 954 O O . GLY A 1 124 ? -25.897 2.708 12.590 1.00 94.25 124 GLY A O 1
ATOM 955 N N . ARG A 1 125 ? -23.824 2.894 13.416 1.00 93.25 125 ARG A N 1
ATOM 956 C CA . ARG A 1 125 ? -23.334 3.895 12.454 1.00 93.25 125 ARG A CA 1
ATOM 957 C C . ARG A 1 125 ? -21.884 3.620 12.043 1.00 93.25 125 ARG A C 1
ATOM 959 O O . ARG A 1 125 ? -21.155 2.980 12.792 1.00 93.25 125 ARG A O 1
ATOM 966 N N . PRO A 1 126 ? -21.405 4.109 10.883 1.00 92.56 126 PRO A N 1
ATOM 967 C CA . PRO A 1 126 ? -20.022 3.884 10.465 1.00 92.56 126 PRO A CA 1
ATOM 968 C C . PRO A 1 126 ? -18.994 4.448 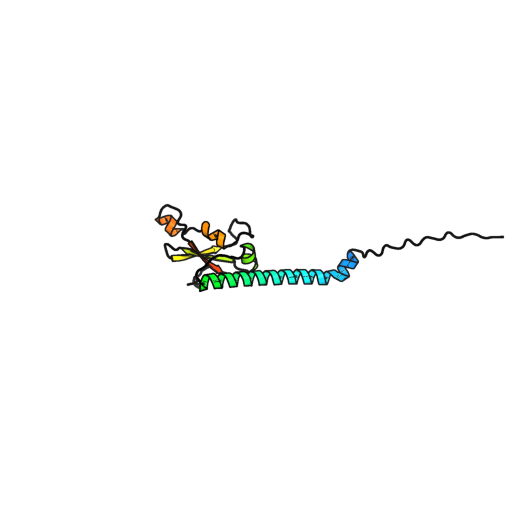11.460 1.00 92.56 126 PRO A C 1
ATOM 970 O O . PRO A 1 126 ? -18.930 5.658 11.680 1.00 92.56 126 PRO A O 1
ATOM 973 N N . TYR A 1 127 ? -18.143 3.580 12.009 1.00 93.75 127 TYR A N 1
ATOM 974 C CA . TYR A 1 127 ? -17.045 3.957 12.897 1.00 93.75 127 TYR A CA 1
ATOM 975 C C . TYR A 1 127 ? -15.748 4.155 12.105 1.00 93.75 127 TYR A C 1
ATOM 977 O O . TYR A 1 127 ? -15.151 3.184 11.638 1.00 93.75 127 TYR A O 1
ATOM 985 N N . LYS A 1 128 ? -15.316 5.413 11.954 1.00 90.25 128 LYS A N 1
ATOM 986 C CA . LYS A 1 128 ? -14.224 5.828 11.050 1.00 90.25 128 LYS A CA 1
ATOM 987 C C . LYS A 1 128 ? -12.892 6.159 11.743 1.00 90.25 128 LYS A C 1
ATOM 989 O O . LYS A 1 128 ? -12.025 6.760 11.123 1.00 90.25 128 LYS A O 1
ATOM 994 N N . ARG A 1 129 ? -12.708 5.803 13.021 1.00 89.81 129 ARG A N 1
ATOM 995 C CA . ARG A 1 129 ? -11.435 6.042 13.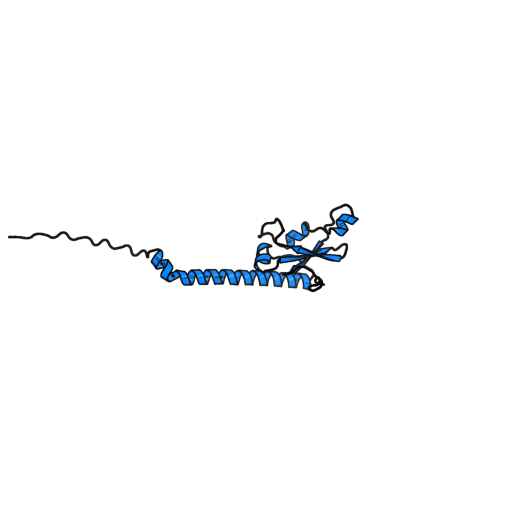735 1.00 89.81 129 ARG A CA 1
ATOM 996 C C . ARG A 1 129 ? -10.483 4.869 13.508 1.00 89.81 129 ARG A C 1
ATOM 998 O O . ARG A 1 129 ? -10.271 4.049 14.399 1.00 89.81 129 ARG A O 1
ATOM 1005 N N . SER A 1 130 ? -9.990 4.771 12.282 1.00 90.50 130 SER A N 1
ATOM 1006 C CA . SER A 1 130 ? -8.999 3.777 11.873 1.00 90.50 130 SER A CA 1
ATOM 1007 C C . SER A 1 130 ? -7.654 4.469 11.684 1.00 90.50 130 SER A C 1
ATOM 1009 O O . SER A 1 130 ? -7.628 5.581 11.175 1.00 90.50 130 SER A O 1
ATOM 1011 N N . HIS A 1 131 ? -6.573 3.809 12.075 1.00 93.44 131 HIS A N 1
ATOM 1012 C CA . HIS A 1 131 ? -5.202 4.275 11.920 1.00 93.44 131 HIS A CA 1
ATOM 1013 C C . HIS A 1 131 ? -4.447 3.310 11.007 1.00 93.44 131 HIS A C 1
ATOM 1015 O O . HIS A 1 131 ? -4.538 2.093 11.187 1.00 93.44 131 HIS A O 1
ATOM 1021 N N . LEU A 1 132 ? -3.738 3.828 10.007 1.00 95.69 132 LEU A N 1
ATOM 1022 C CA . LEU A 1 132 ? -2.885 3.002 9.150 1.00 95.69 132 LEU A CA 1
ATOM 1023 C C . LEU A 1 132 ? -1.628 2.597 9.926 1.00 95.69 132 LEU A C 1
ATOM 1025 O O . LEU A 1 132 ? -1.040 3.445 10.579 1.00 95.69 132 LEU A O 1
ATOM 1029 N N . VAL A 1 133 ? -1.205 1.337 9.842 1.00 96.62 133 VAL A N 1
ATOM 1030 C CA . VAL A 1 133 ? -0.066 0.824 10.627 1.00 96.62 133 VAL A CA 1
ATOM 1031 C C . VAL A 1 133 ? 1.123 0.501 9.733 1.00 96.62 133 VAL A C 1
ATOM 1033 O O . VAL A 1 133 ? 2.202 1.050 9.912 1.00 96.62 133 VAL A O 1
ATOM 1036 N N . ALA A 1 134 ? 0.944 -0.378 8.747 1.00 97.25 134 ALA A N 1
ATOM 1037 C CA . ALA A 1 134 ? 2.045 -0.829 7.903 1.00 97.25 134 ALA A CA 1
ATOM 1038 C C . ALA A 1 134 ? 1.553 -1.416 6.580 1.00 97.25 134 ALA A C 1
ATOM 1040 O O . ALA A 1 134 ? 0.462 -1.976 6.485 1.00 97.25 134 ALA A O 1
ATOM 1041 N N . LEU A 1 135 ? 2.392 -1.339 5.552 1.00 97.69 135 LEU A N 1
ATOM 1042 C CA . LEU A 1 135 ? 2.259 -2.140 4.345 1.00 97.69 135 LEU A CA 1
ATOM 1043 C C . LEU A 1 135 ? 2.851 -3.521 4.598 1.00 97.69 135 LEU A C 1
ATOM 1045 O O . LEU A 1 135 ? 3.975 -3.643 5.087 1.00 97.69 135 LEU A O 1
ATOM 1049 N N . ARG A 1 136 ? 2.125 -4.567 4.212 1.00 97.62 136 ARG A N 1
ATOM 1050 C CA . ARG A 1 136 ? 2.526 -5.958 4.414 1.00 97.62 136 ARG A CA 1
ATOM 1051 C C . ARG A 1 136 ? 2.555 -6.736 3.096 1.00 97.62 136 ARG A C 1
ATOM 1053 O O . ARG A 1 136 ? 1.642 -6.587 2.280 1.00 97.62 136 ARG A O 1
ATOM 1060 N N . PRO A 1 137 ? 3.563 -7.597 2.883 1.00 96.25 137 PRO A N 1
ATOM 1061 C CA . PRO A 1 137 ? 3.556 -8.549 1.773 1.00 96.25 137 PRO A CA 1
ATOM 1062 C C . PRO A 1 137 ? 2.459 -9.610 1.921 1.00 96.25 137 PRO A C 1
ATOM 1064 O O . PRO A 1 137 ? 1.838 -9.997 0.934 1.00 96.25 137 PRO A O 1
ATOM 1067 N N . ALA A 1 138 ? 2.183 -10.036 3.156 1.00 95.75 138 ALA A N 1
ATOM 1068 C CA . ALA A 1 138 ? 1.237 -11.096 3.471 1.00 95.75 138 ALA A CA 1
ATOM 1069 C C . ALA A 1 138 ? 0.193 -10.672 4.518 1.00 95.75 138 ALA A C 1
ATOM 1071 O O . ALA A 1 138 ? 0.286 -9.631 5.181 1.00 95.75 138 ALA A O 1
ATOM 1072 N N . LYS A 1 139 ? -0.884 -11.458 4.565 1.00 95.94 139 LYS A N 1
ATOM 1073 C CA . LYS A 1 139 ? -2.055 -11.215 5.404 1.00 95.94 139 LYS A CA 1
ATOM 1074 C C . LYS A 1 139 ? -1.716 -11.531 6.861 1.00 95.94 139 LYS A C 1
ATOM 1076 O O . LYS A 1 139 ? -1.043 -12.523 7.125 1.00 95.94 139 LYS A O 1
ATOM 1081 N N . ILE A 1 140 ? -2.274 -10.762 7.798 1.00 94.50 140 ILE A N 1
ATOM 1082 C CA . ILE A 1 140 ? -2.201 -11.100 9.226 1.00 94.50 140 ILE A CA 1
ATOM 1083 C C . ILE A 1 140 ? -2.728 -12.523 9.429 1.00 94.50 140 ILE A C 1
ATOM 1085 O O . ILE A 1 140 ? -3.834 -12.865 8.991 1.00 94.50 140 ILE A O 1
ATOM 1089 N N . SER A 1 141 ? -1.917 -13.341 10.085 1.00 93.88 141 SER A N 1
ATOM 1090 C CA . SER A 1 141 ? -2.199 -14.742 10.383 1.00 93.88 141 SER A CA 1
ATOM 1091 C C . SER A 1 141 ? -1.500 -15.146 11.681 1.00 93.88 141 SER A C 1
ATOM 1093 O O . SER A 1 141 ? -0.731 -14.370 12.237 1.00 93.88 141 SER A O 1
ATOM 1095 N N . ALA A 1 142 ? -1.734 -16.367 12.165 1.00 91.31 142 ALA A N 1
ATOM 1096 C CA . ALA A 1 142 ? -1.052 -16.863 13.364 1.00 91.31 142 ALA A CA 1
ATOM 1097 C C . ALA A 1 142 ? 0.485 -16.871 13.221 1.00 91.31 142 ALA A C 1
ATOM 1099 O O . ALA A 1 142 ? 1.188 -16.626 14.194 1.00 91.31 142 ALA A O 1
ATOM 1100 N N . ASN A 1 143 ? 0.994 -17.099 12.005 1.00 92.25 143 ASN A N 1
ATOM 1101 C CA . ASN A 1 143 ? 2.433 -17.120 11.720 1.00 92.25 143 ASN A CA 1
ATOM 1102 C C . ASN A 1 143 ? 3.005 -15.722 11.442 1.00 92.25 143 ASN A C 1
ATOM 1104 O O . ASN A 1 143 ? 4.214 -15.526 11.489 1.00 92.25 143 ASN A O 1
ATOM 1108 N N . GLU A 1 144 ? 2.140 -14.755 11.138 1.00 90.00 144 GLU A N 1
ATOM 1109 C CA . GLU A 1 144 ?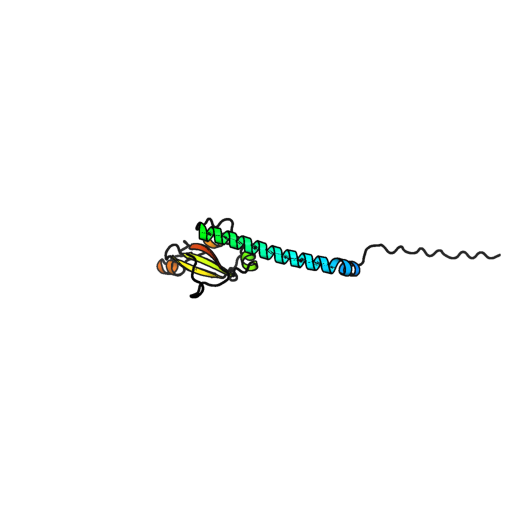 2.506 -13.374 10.851 1.00 90.00 144 GLU A CA 1
ATOM 1110 C C . GLU A 1 144 ? 1.611 -12.435 11.665 1.00 90.00 144 GLU A C 1
ATOM 1112 O O . GLU A 1 144 ? 0.591 -11.950 11.149 1.00 90.00 144 GLU A O 1
ATOM 1117 N N . PRO A 1 145 ? 1.956 -12.193 12.942 1.00 92.25 145 PRO A N 1
ATOM 1118 C CA . PRO A 1 145 ? 1.129 -11.381 13.815 1.00 92.25 145 PRO A CA 1
ATOM 1119 C C . PRO A 1 145 ? 1.050 -9.917 13.335 1.00 92.25 145 PRO A C 1
ATOM 1121 O O . PRO A 1 145 ? 1.871 -9.468 12.514 1.00 92.25 145 PRO A O 1
ATOM 1124 N N . PRO A 1 146 ? 0.041 -9.167 13.817 1.00 93.81 146 PRO A N 1
ATOM 1125 C CA . PRO A 1 146 ? -0.025 -7.718 13.646 1.00 93.81 146 PRO A CA 1
ATOM 1126 C C . PRO A 1 146 ? 1.233 -7.021 14.173 1.00 93.81 146 PRO A C 1
ATOM 1128 O O . PRO A 1 146 ? 1.957 -7.577 14.996 1.00 93.81 146 PRO A O 1
ATOM 1131 N N . SER A 1 147 ? 1.501 -5.814 13.686 1.00 90.19 147 SER A N 1
ATOM 1132 C CA . SER A 1 147 ? 2.606 -4.992 14.184 1.00 90.19 147 SER A CA 1
ATOM 1133 C C . SER A 1 147 ? 2.208 -4.246 15.461 1.00 90.19 147 SER A C 1
ATOM 1135 O O . SER A 1 147 ? 1.081 -3.774 15.548 1.00 90.19 147 SER A O 1
ATOM 1137 N N . ASP A 1 148 ? 3.108 -4.123 16.435 1.00 70.62 148 ASP A N 1
ATOM 1138 C CA . ASP A 1 148 ? 2.823 -3.443 17.713 1.00 70.62 148 ASP A CA 1
ATOM 1139 C C . ASP A 1 148 ? 2.725 -1.908 17.597 1.00 70.62 148 ASP A C 1
ATOM 1141 O O . ASP A 1 148 ? 3.549 -1.308 16.865 1.00 70.62 148 ASP A O 1
#